Protein AF-A0A0F9BVT7-F1 (afdb_monomer)

Radius of gyration: 11.17 Å; Cα contacts (8 Å, |Δi|>4): 45; chains: 1; bounding box: 26×27×26 Å

Mean predicted aligned error: 3.62 Å

Nearest PDB structures (foldseek):
  1q0t-assembly1_B  TM=8.507E-01  e=2.853E+00  Tequatrovirus T4

Structure (mmCIF, N/CA/C/O backbone):
data_AF-A0A0F9BVT7-F1
#
_entry.id   AF-A0A0F9BVT7-F1
#
loop_
_atom_site.group_PDB
_atom_site.id
_atom_site.type_symbol
_atom_site.label_atom_id
_atom_site.label_alt_id
_atom_site.label_comp_id
_atom_site.label_asym_id
_atom_site.label_entity_id
_atom_site.label_seq_id
_atom_site.pdbx_PDB_ins_code
_atom_site.Cartn_x
_atom_site.Cartn_y
_atom_site.Cartn_z
_atom_site.occupancy
_atom_site.B_iso_or_equiv
_atom_site.auth_seq_id
_atom_site.auth_comp_id
_atom_site.auth_asym_id
_atom_site.auth_atom_id
_atom_site.pdbx_PDB_model_num
ATOM 1 N N . MET A 1 1 ? -17.625 -7.357 14.143 1.00 54.81 1 MET A N 1
ATOM 2 C CA . MET A 1 1 ? -16.367 -6.746 13.653 1.00 54.81 1 MET A CA 1
ATOM 3 C C . MET A 1 1 ? -16.425 -5.293 14.076 1.00 54.81 1 MET A C 1
ATOM 5 O O . MET A 1 1 ? -17.441 -4.682 13.810 1.00 54.81 1 MET A O 1
ATOM 9 N N . SER A 1 2 ? -15.447 -4.817 14.848 1.00 59.19 2 SER A N 1
ATOM 10 C CA . SER A 1 2 ? -15.526 -3.563 15.620 1.00 59.19 2 SER A CA 1
ATOM 11 C C . SER A 1 2 ? -16.067 -2.372 14.808 1.00 59.19 2 SER A C 1
ATOM 13 O O . SER A 1 2 ? -15.476 -2.009 13.793 1.00 59.19 2 SER A O 1
ATOM 15 N N . ASP A 1 3 ? -17.153 -1.757 15.296 1.00 76.75 3 ASP A N 1
ATOM 16 C CA . ASP A 1 3 ? -17.790 -0.527 14.782 1.00 76.75 3 ASP A CA 1
ATOM 17 C C . ASP A 1 3 ? -16.941 0.743 15.026 1.00 76.75 3 ASP A C 1
ATOM 19 O O . ASP A 1 3 ? -17.437 1.869 15.050 1.00 76.75 3 ASP A O 1
ATOM 23 N N . GLY A 1 4 ? -15.635 0.571 15.247 1.00 77.69 4 GLY A N 1
ATOM 24 C CA . GLY A 1 4 ? -14.695 1.653 15.492 1.00 77.69 4 GLY A CA 1
ATOM 25 C C . GLY A 1 4 ? -14.241 2.369 14.212 1.00 77.69 4 GLY A C 1
ATOM 26 O O . GLY A 1 4 ? -14.377 1.850 13.098 1.00 77.69 4 GLY A O 1
ATOM 27 N N . PRO A 1 5 ? -13.638 3.564 14.349 1.00 80.88 5 PRO A N 1
ATOM 28 C CA . PRO A 1 5 ? -13.080 4.295 13.219 1.00 80.88 5 PRO A CA 1
ATOM 29 C C . PRO A 1 5 ? -12.036 3.453 12.475 1.00 80.88 5 PRO A C 1
ATOM 31 O O . PRO A 1 5 ? -11.049 3.004 13.059 1.00 80.88 5 PRO A O 1
ATOM 34 N N . LYS A 1 6 ? -12.214 3.271 11.161 1.00 86.06 6 LYS A N 1
ATOM 35 C CA . LYS A 1 6 ? -11.207 2.606 10.323 1.00 86.06 6 LYS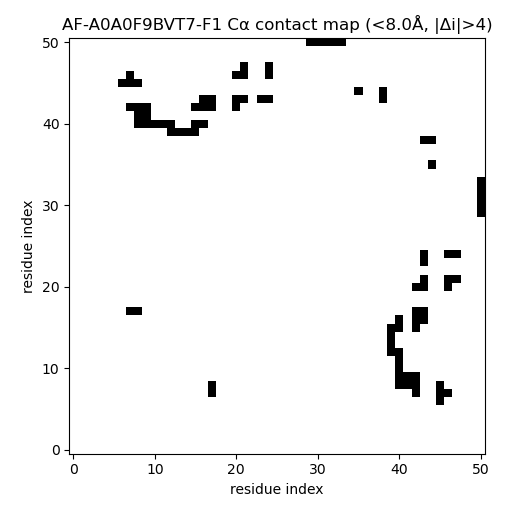 A CA 1
ATOM 36 C C . LYS A 1 6 ? -10.003 3.518 10.106 1.00 86.06 6 LYS A C 1
ATOM 38 O O . LYS A 1 6 ? -10.128 4.603 9.530 1.00 86.06 6 LYS A O 1
ATOM 43 N N . ILE A 1 7 ? -8.822 3.047 10.497 1.00 92.50 7 ILE A N 1
ATOM 44 C CA . ILE A 1 7 ? -7.550 3.689 10.157 1.00 92.50 7 ILE A CA 1
ATOM 45 C C . ILE A 1 7 ? -7.343 3.568 8.645 1.00 92.50 7 ILE A C 1
ATOM 47 O O . ILE A 1 7 ? -7.238 2.471 8.113 1.00 92.50 7 ILE A O 1
ATOM 51 N N . LYS A 1 8 ? -7.282 4.704 7.941 1.00 94.06 8 LYS A N 1
ATOM 52 C CA . LYS A 1 8 ? -7.121 4.737 6.473 1.00 94.06 8 LYS A CA 1
ATOM 53 C C . LYS A 1 8 ? -5.669 4.901 6.004 1.00 94.06 8 LYS A C 1
ATOM 55 O O . LYS A 1 8 ? -5.412 4.889 4.809 1.00 94.06 8 LYS A O 1
ATOM 60 N N . ALA A 1 9 ? -4.750 5.217 6.917 1.00 96.44 9 ALA A N 1
ATOM 61 C CA . ALA A 1 9 ? -3.292 5.286 6.723 1.00 96.44 9 ALA A CA 1
ATOM 62 C C . ALA A 1 9 ? -2.640 5.571 8.086 1.00 96.44 9 ALA A C 1
ATOM 64 O O . ALA A 1 9 ? -3.282 6.233 8.906 1.00 96.44 9 ALA A O 1
ATOM 65 N N . ILE A 1 10 ? -1.401 5.137 8.309 1.00 96.75 10 ILE A N 1
ATOM 66 C CA . ILE A 1 10 ? -0.764 5.219 9.639 1.00 96.75 10 ILE A CA 1
ATOM 67 C C . ILE A 1 10 ? -0.032 6.538 9.908 1.00 96.75 10 ILE A C 1
ATOM 69 O O . ILE A 1 10 ? 0.188 6.892 11.060 1.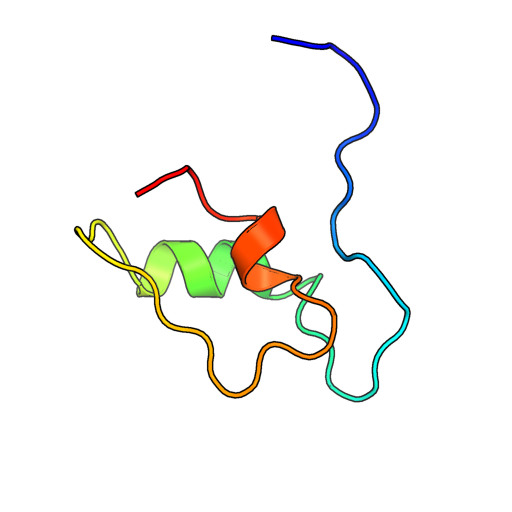00 96.75 10 ILE A O 1
ATOM 73 N N . ALA A 1 11 ? 0.315 7.284 8.860 1.00 95.81 11 ALA A N 1
ATOM 74 C CA . ALA A 1 11 ? 0.997 8.569 8.963 1.00 95.81 11 ALA A CA 1
ATOM 75 C C . ALA A 1 11 ? 0.674 9.460 7.750 1.00 95.81 11 ALA A C 1
ATOM 77 O O . ALA A 1 11 ? 0.358 8.936 6.672 1.00 95.81 11 ALA A O 1
ATOM 78 N N . PRO A 1 12 ? 0.765 10.797 7.881 1.00 96.19 12 PRO A N 1
ATOM 79 C CA . PRO A 1 12 ? 0.905 11.681 6.731 1.00 96.19 12 PRO A CA 1
ATOM 80 C C . PRO A 1 12 ? 2.152 11.284 5.941 1.00 96.19 12 PRO A C 1
ATOM 82 O O . PRO A 1 12 ? 3.208 11.043 6.520 1.00 96.19 12 PRO A O 1
ATOM 85 N N . TRP A 1 13 ? 2.034 11.196 4.621 1.00 97.50 13 TRP A N 1
ATOM 86 C CA . TRP A 1 13 ? 3.151 10.785 3.781 1.00 97.50 13 TRP A CA 1
ATOM 87 C C . TRP A 1 13 ? 3.102 11.499 2.444 1.00 97.50 13 TRP A C 1
ATOM 89 O O . TRP A 1 13 ? 2.045 11.565 1.805 1.00 97.50 13 TRP A O 1
ATOM 99 N N . PHE A 1 14 ? 4.250 12.005 2.002 1.00 97.31 14 PHE A N 1
ATOM 100 C CA . PHE A 1 14 ? 4.373 12.588 0.676 1.00 97.31 14 PHE A CA 1
ATOM 101 C C . PHE A 1 14 ? 4.089 11.517 -0.385 1.00 97.31 14 PHE A C 1
ATOM 103 O O . PHE A 1 14 ? 4.679 10.439 -0.379 1.00 97.31 14 PHE A O 1
ATOM 110 N N . GLY A 1 15 ? 3.124 11.784 -1.266 1.00 96.38 15 GLY A N 1
ATOM 111 C CA . GLY A 1 15 ? 2.657 10.805 -2.250 1.00 96.38 15 GLY A CA 1
ATOM 112 C C . GLY A 1 15 ? 1.732 9.712 -1.693 1.00 96.38 15 GLY A C 1
ATOM 113 O O . GLY A 1 15 ? 1.461 8.745 -2.410 1.00 96.38 15 GLY A O 1
ATOM 114 N N . GLY A 1 16 ? 1.223 9.845 -0.463 1.00 96.25 16 GLY A N 1
ATOM 115 C CA . GLY A 1 16 ? 0.262 8.907 0.125 1.00 96.25 16 GLY A CA 1
ATOM 116 C C . GLY A 1 16 ? -0.992 8.719 -0.740 1.00 96.25 16 GLY A C 1
ATOM 117 O O . GLY A 1 16 ? -1.534 9.670 -1.300 1.00 96.25 16 GLY A O 1
ATOM 118 N N . LYS A 1 17 ? -1.471 7.475 -0.854 1.00 97.50 17 LYS A N 1
ATOM 119 C CA . LYS A 1 17 ? -2.559 7.098 -1.775 1.00 97.50 17 LYS A CA 1
ATOM 120 C C . LYS A 1 17 ? -3.920 6.911 -1.105 1.00 97.50 17 LYS A C 1
ATOM 122 O O . LYS A 1 17 ? -4.788 6.282 -1.689 1.00 97.50 17 LYS A O 1
ATOM 127 N N . ARG A 1 18 ? -4.162 7.489 0.079 1.00 95.88 18 ARG A N 1
ATOM 128 C CA . ARG A 1 18 ? -5.401 7.282 0.869 1.00 95.88 18 ARG A CA 1
ATOM 129 C C . ARG A 1 18 ? -6.704 7.460 0.078 1.00 95.88 18 ARG A C 1
ATOM 131 O O . ARG A 1 18 ? -7.610 6.650 0.231 1.00 95.88 18 ARG A 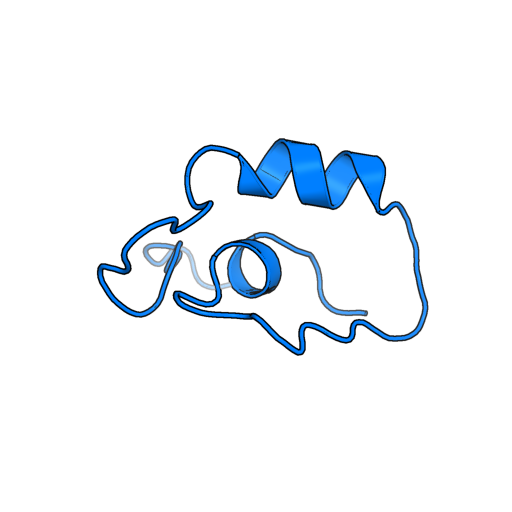O 1
ATOM 138 N N . ASN A 1 19 ? -6.787 8.472 -0.783 1.00 95.94 19 ASN A N 1
ATOM 139 C CA . ASN A 1 19 ? -7.986 8.715 -1.598 1.00 95.94 19 ASN A CA 1
ATOM 140 C C . ASN A 1 19 ? -8.075 7.795 -2.828 1.00 95.94 19 ASN A C 1
ATOM 142 O O . ASN A 1 19 ? -9.166 7.540 -3.327 1.00 95.94 19 ASN A O 1
ATOM 146 N N . LEU A 1 20 ? -6.935 7.302 -3.318 1.00 97.62 20 LEU A N 1
ATOM 147 C CA . LEU A 1 20 ? -6.855 6.431 -4.491 1.00 97.62 20 LEU A CA 1
ATOM 148 C C . LEU A 1 20 ? -6.904 4.940 -4.116 1.00 97.62 20 LEU A C 1
ATOM 150 O O . LEU A 1 20 ? -7.194 4.110 -4.971 1.00 97.62 20 LEU A O 1
ATOM 154 N N . ALA A 1 21 ? -6.659 4.604 -2.848 1.00 97.56 21 ALA A N 1
ATOM 155 C CA . ALA A 1 21 ? -6.522 3.239 -2.360 1.00 97.56 21 ALA A CA 1
ATOM 156 C C . ALA A 1 21 ? -7.690 2.319 -2.760 1.00 97.56 21 ALA A C 1
ATOM 158 O O . ALA A 1 21 ? -7.392 1.252 -3.285 1.00 97.56 21 ALA A O 1
ATOM 159 N N . PRO A 1 22 ? -8.982 2.709 -2.657 1.00 96.69 22 PRO A N 1
ATOM 160 C CA . PRO A 1 22 ? -10.077 1.842 -3.105 1.00 96.69 22 PRO A CA 1
ATOM 161 C C . PRO A 1 22 ? -9.989 1.460 -4.590 1.00 96.69 22 PRO A C 1
ATOM 163 O O . PRO A 1 22 ? -10.230 0.312 -4.937 1.00 96.69 22 PRO A O 1
ATOM 166 N N . LYS A 1 23 ? -9.580 2.397 -5.457 1.00 98.38 23 LYS A N 1
ATOM 167 C CA . LYS A 1 23 ? -9.413 2.138 -6.898 1.00 98.38 23 LYS A CA 1
ATOM 168 C C . LYS A 1 23 ? -8.195 1.263 -7.190 1.00 98.38 23 LYS A C 1
ATOM 170 O O . LYS A 1 23 ? -8.227 0.464 -8.113 1.00 98.38 23 LYS A O 1
ATOM 175 N N . ILE A 1 24 ? -7.121 1.418 -6.413 1.00 97.81 24 ILE A N 1
ATOM 176 C CA . ILE A 1 24 ? -5.934 0.559 -6.527 1.00 97.81 24 ILE A CA 1
ATOM 177 C C . ILE A 1 24 ? -6.294 -0.874 -6.129 1.00 97.81 24 ILE A C 1
ATOM 179 O O . ILE A 1 24 ? -5.929 -1.798 -6.839 1.00 97.81 24 ILE A O 1
ATOM 183 N N . VAL A 1 25 ? -7.026 -1.056 -5.025 1.00 97.25 25 VAL A N 1
ATOM 184 C CA . VAL A 1 25 ? -7.459 -2.38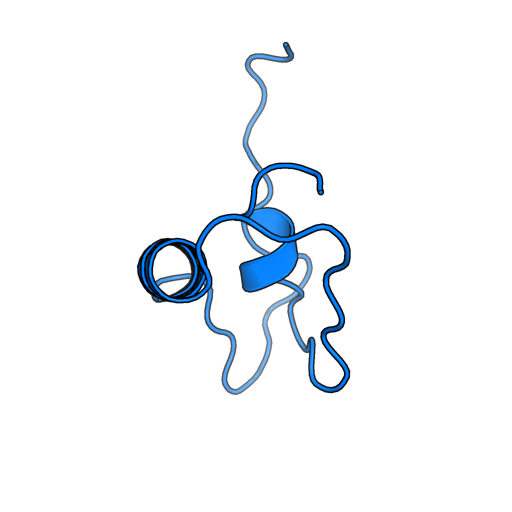0 -4.551 1.00 97.25 25 VAL A CA 1
ATOM 185 C C . VAL A 1 25 ? -8.350 -3.074 -5.579 1.00 97.25 25 VAL A C 1
ATOM 187 O O . VAL A 1 25 ? -8.112 -4.239 -5.876 1.00 97.25 25 VAL A O 1
ATOM 190 N N . ASP A 1 26 ? -9.312 -2.354 -6.158 1.00 98.06 26 ASP A N 1
ATOM 191 C CA . ASP A 1 26 ? -10.164 -2.868 -7.237 1.00 98.06 26 ASP A CA 1
ATOM 192 C C . ASP A 1 26 ? -9.338 -3.321 -8.455 1.00 98.06 26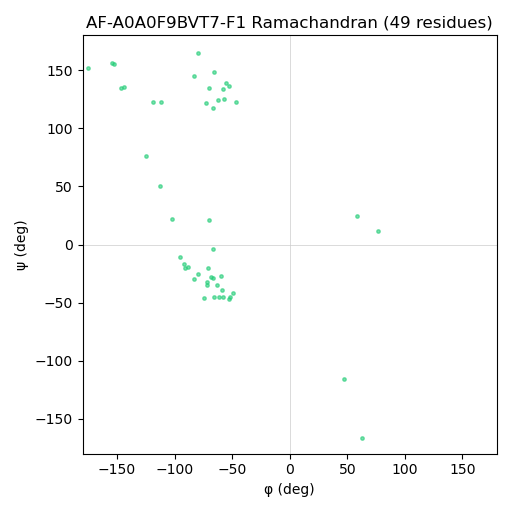 ASP A C 1
ATOM 194 O O . ASP A 1 26 ? -9.505 -4.430 -8.951 1.00 98.06 26 ASP A O 1
ATOM 198 N N . ALA A 1 27 ? -8.355 -2.514 -8.868 1.00 98.06 27 ALA A N 1
ATOM 199 C CA . ALA A 1 27 ? -7.472 -2.847 -9.985 1.00 98.06 27 ALA A CA 1
ATOM 200 C C . ALA A 1 27 ? -6.512 -4.020 -9.703 1.00 98.06 27 ALA A C 1
ATOM 202 O O . ALA A 1 27 ? -6.096 -4.697 -10.641 1.00 98.06 27 ALA A O 1
ATOM 203 N N . LEU A 1 28 ? -6.131 -4.255 -8.440 1.00 96.44 28 LEU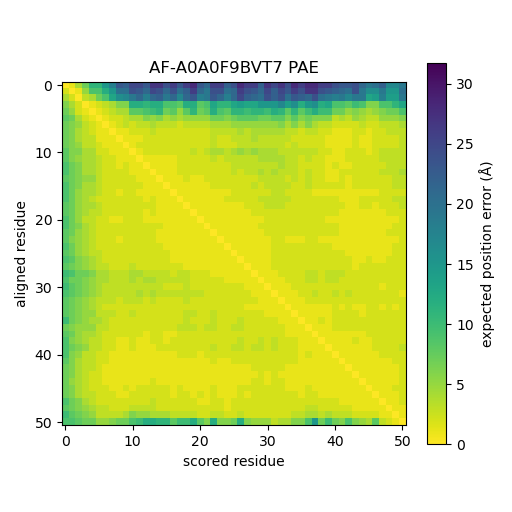 A N 1
ATOM 204 C CA . LEU A 1 28 ? -5.298 -5.401 -8.052 1.00 96.44 28 LEU A CA 1
ATOM 205 C C . LEU A 1 28 ? -6.069 -6.727 -8.118 1.00 96.44 28 LEU A C 1
ATOM 207 O O . LEU A 1 28 ? -5.458 -7.758 -8.395 1.00 96.44 28 LEU A O 1
ATOM 211 N N . GLY A 1 29 ? -7.380 -6.700 -7.855 1.00 96.25 29 GLY A N 1
ATOM 212 C CA . GLY A 1 29 ? -8.228 -7.889 -7.802 1.00 96.25 29 GLY A CA 1
ATOM 213 C C . GLY A 1 29 ? -7.840 -8.881 -6.699 1.00 96.25 29 GLY A C 1
ATOM 214 O O . GLY A 1 29 ? -7.054 -8.576 -5.795 1.00 96.25 29 GLY A O 1
ATOM 215 N N . ASP A 1 30 ? -8.395 -10.091 -6.775 1.00 96.25 30 ASP A N 1
ATOM 216 C CA . ASP A 1 30 ? -8.093 -11.174 -5.837 1.00 96.25 30 ASP A CA 1
ATOM 217 C C . ASP A 1 30 ? -6.671 -11.708 -6.032 1.00 96.25 30 ASP A C 1
ATOM 219 O O . ASP A 1 30 ? -6.217 -11.978 -7.144 1.00 96.25 30 ASP A O 1
ATOM 223 N N . HIS A 1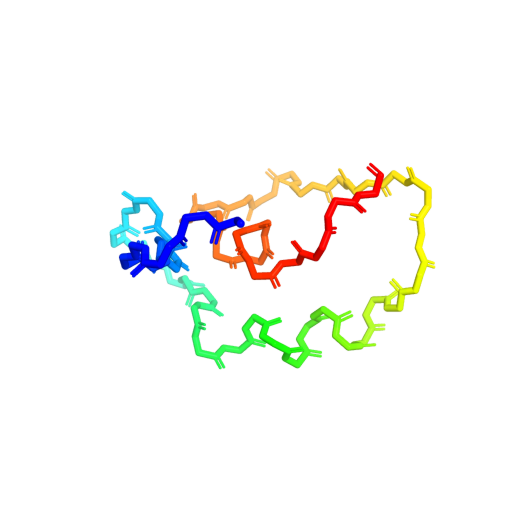 31 ? -5.959 -11.905 -4.927 1.00 95.88 31 HIS A N 1
ATOM 224 C CA . HIS A 1 31 ? -4.593 -12.413 -4.939 1.00 95.88 31 HIS A CA 1
ATOM 225 C C . HIS A 1 31 ? -4.246 -13.111 -3.628 1.00 95.88 31 HIS A C 1
ATOM 227 O O . HIS A 1 31 ? -4.829 -12.837 -2.583 1.00 95.88 31 HIS A O 1
ATOM 233 N N . ARG A 1 32 ? -3.259 -14.013 -3.684 1.00 96.62 32 ARG A N 1
ATOM 234 C CA . ARG A 1 32 ? -2.826 -14.820 -2.530 1.00 96.62 32 ARG A CA 1
ATOM 235 C C . ARG A 1 32 ? -1.840 -14.111 -1.609 1.00 96.62 32 ARG A C 1
ATOM 237 O O . ARG A 1 32 ? -1.755 -14.451 -0.440 1.00 96.62 32 ARG A O 1
ATOM 244 N N . VAL A 1 33 ? -1.026 -13.209 -2.149 1.00 96.44 33 VAL A N 1
ATOM 245 C CA . VAL A 1 33 ? 0.016 -12.513 -1.388 1.00 96.44 33 VAL A CA 1
ATOM 246 C C . VAL A 1 33 ? 0.123 -11.086 -1.893 1.00 96.44 33 VAL A C 1
ATOM 248 O O . VAL A 1 33 ? 0.130 -10.857 -3.101 1.00 96.44 33 VAL A O 1
ATOM 251 N N . TYR A 1 34 ? 0.219 -10.143 -0.963 1.00 96.69 34 TYR A N 1
ATOM 252 C CA . TYR A 1 34 ? 0.368 -8.724 -1.243 1.00 96.69 34 TYR A CA 1
ATOM 253 C C . TYR A 1 34 ? 1.751 -8.244 -0.812 1.00 96.69 34 TYR A C 1
ATOM 255 O O . TYR A 1 34 ? 2.119 -8.361 0.356 1.00 96.69 34 TYR A O 1
ATOM 263 N N . TRP A 1 35 ? 2.502 -7.680 -1.754 1.00 96.56 35 TRP A N 1
ATOM 264 C CA . TRP A 1 35 ? 3.817 -7.101 -1.506 1.00 96.56 35 TRP A CA 1
ATOM 265 C C . TRP A 1 35 ? 3.783 -5.616 -1.850 1.00 96.56 35 TRP A C 1
ATOM 267 O O . TRP A 1 35 ? 3.506 -5.251 -2.989 1.00 96.56 35 TRP A O 1
ATOM 277 N N . GLU A 1 36 ? 4.111 -4.757 -0.884 1.00 96.12 36 GLU A N 1
ATOM 278 C CA . GLU A 1 36 ? 4.143 -3.302 -1.077 1.00 96.12 36 GLU A CA 1
ATOM 279 C C . GLU A 1 36 ? 5.522 -2.733 -0.693 1.00 96.12 36 GLU A C 1
ATOM 281 O O . GLU A 1 36 ? 5.672 -2.138 0.376 1.00 96.12 36 GLU A O 1
ATOM 286 N N . PRO A 1 37 ? 6.559 -2.904 -1.541 1.00 97.00 37 PRO A N 1
ATOM 287 C CA . PRO A 1 37 ? 7.922 -2.461 -1.223 1.00 97.00 37 PRO A CA 1
ATOM 288 C C . PRO A 1 37 ? 8.040 -0.951 -0.970 1.00 97.00 37 PRO A C 1
ATOM 290 O O . PRO A 1 37 ? 8.902 -0.507 -0.218 1.00 97.00 37 PRO A O 1
ATOM 293 N N . PHE A 1 38 ? 7.145 -0.160 -1.569 1.00 96.19 38 PHE A N 1
ATOM 294 C CA . PHE A 1 38 ? 7.098 1.299 -1.457 1.00 96.19 38 PHE A CA 1
ATOM 295 C C . PHE A 1 38 ? 5.842 1.763 -0.702 1.00 96.19 38 PHE A C 1
ATOM 297 O O . PHE A 1 38 ? 5.093 2.612 -1.182 1.00 96.19 38 PHE A O 1
ATOM 304 N N . CYS A 1 39 ? 5.587 1.177 0.472 1.00 96.12 39 CYS A N 1
ATOM 305 C CA . CYS A 1 39 ? 4.308 1.323 1.179 1.00 96.12 39 CYS A CA 1
ATOM 306 C C . CYS A 1 39 ? 3.991 2.730 1.702 1.00 96.12 39 CYS A C 1
ATOM 308 O O . CYS A 1 39 ? 2.818 3.100 1.824 1.00 96.12 39 CYS A O 1
ATOM 310 N N . GLY A 1 40 ? 5.009 3.534 2.024 1.00 97.19 40 GLY A N 1
ATOM 311 C CA . GLY A 1 40 ? 4.829 4.863 2.610 1.00 97.19 40 GLY A CA 1
ATOM 312 C C . GLY A 1 40 ? 3.819 4.853 3.767 1.00 97.19 40 GLY A C 1
ATOM 313 O O . GLY A 1 40 ? 4.007 4.177 4.769 1.00 97.19 40 GLY A O 1
ATOM 314 N N . SER A 1 41 ? 2.697 5.559 3.602 1.00 97.81 41 SER A N 1
ATOM 315 C CA . SER A 1 41 ? 1.607 5.630 4.595 1.00 97.81 41 SER A CA 1
ATOM 316 C C . SER A 1 41 ? 0.819 4.327 4.855 1.00 97.81 41 SER A C 1
ATOM 318 O O . SER A 1 41 ? -0.108 4.345 5.671 1.00 97.81 41 SER A O 1
ATOM 320 N N . MET A 1 42 ? 1.107 3.238 4.131 1.00 97.88 42 MET A N 1
ATOM 321 C CA . MET A 1 42 ? 0.355 1.968 4.135 1.00 97.88 42 MET A CA 1
ATOM 322 C C . MET A 1 42 ? -1.128 2.111 3.753 1.00 97.88 42 MET A C 1
ATOM 324 O O . MET A 1 42 ? -1.974 1.314 4.148 1.00 97.88 42 MET A O 1
ATOM 328 N N . ALA A 1 43 ? -1.482 3.151 2.998 1.00 97.81 43 ALA A N 1
ATOM 329 C CA . ALA A 1 43 ? -2.874 3.452 2.676 1.00 97.81 43 ALA A CA 1
ATOM 330 C C . ALA A 1 43 ? -3.565 2.355 1.847 1.00 97.81 43 ALA A C 1
ATOM 332 O O . ALA A 1 43 ? -4.758 2.125 2.034 1.00 97.81 43 ALA A O 1
ATOM 333 N N . VAL A 1 44 ? -2.837 1.694 0.939 1.00 97.62 44 VAL A N 1
ATOM 334 C CA . VAL A 1 44 ? -3.389 0.609 0.110 1.00 97.62 44 VAL A CA 1
ATOM 335 C C . VAL A 1 44 ? -3.570 -0.652 0.952 1.00 97.62 44 VAL A C 1
ATOM 337 O O . VAL A 1 44 ? -4.668 -1.205 0.964 1.00 97.62 44 VAL A O 1
ATOM 340 N N . LEU A 1 45 ? -2.561 -1.024 1.751 1.00 97.00 45 LEU A N 1
ATOM 341 C CA . LEU A 1 45 ? -2.663 -2.115 2.725 1.00 97.00 45 LEU A CA 1
ATOM 342 C C . LEU A 1 45 ? -3.873 -1.956 3.662 1.00 97.00 45 LEU A C 1
ATOM 344 O O . LEU A 1 45 ? -4.632 -2.901 3.845 1.00 97.00 45 LEU A O 1
ATOM 348 N N . MET A 1 46 ? -4.088 -0.758 4.217 1.00 96.44 46 MET A N 1
ATOM 349 C CA . MET A 1 46 ? -5.195 -0.491 5.148 1.00 96.44 46 MET A CA 1
ATOM 350 C C . MET A 1 46 ? -6.582 -0.481 4.483 1.00 96.44 4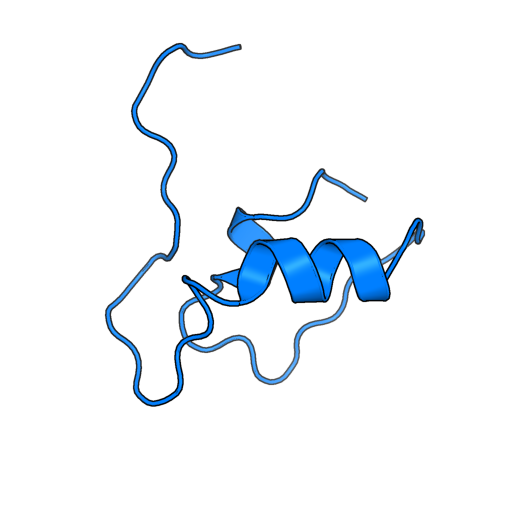6 MET A C 1
ATOM 352 O O . MET A 1 46 ? -7.595 -0.610 5.170 1.00 96.44 46 MET A O 1
ATOM 356 N N . ALA A 1 47 ? -6.653 -0.288 3.163 1.00 96.12 47 ALA A N 1
ATOM 357 C CA . ALA A 1 47 ? -7.911 -0.268 2.415 1.00 96.12 47 ALA A CA 1
ATOM 358 C C . ALA A 1 47 ? -8.318 -1.647 1.866 1.00 96.12 47 ALA A C 1
ATOM 360 O O . ALA A 1 47 ? -9.487 -1.854 1.541 1.00 96.12 47 ALA A O 1
ATOM 361 N N . LYS A 1 48 ? -7.362 -2.567 1.741 1.00 95.31 48 LYS A N 1
ATOM 362 C CA . LYS A 1 48 ? -7.526 -3.888 1.137 1.00 95.31 48 LYS A CA 1
ATOM 363 C C . LYS A 1 48 ? -8.103 -4.918 2.136 1.00 95.31 48 LYS A C 1
ATOM 365 O O . LYS A 1 48 ? -7.742 -4.883 3.312 1.00 95.31 48 LYS A O 1
ATOM 370 N N . PRO A 1 49 ? -8.943 -5.881 1.701 1.00 93.75 49 PRO A N 1
ATOM 371 C CA . PRO A 1 49 ? -9.296 -7.049 2.523 1.00 93.75 49 PRO A CA 1
ATOM 372 C C . PRO A 1 49 ? -8.076 -7.956 2.759 1.00 93.75 49 PRO A C 1
ATOM 374 O O . PRO A 1 49 ? -7.241 -8.041 1.866 1.00 93.75 49 PRO A O 1
ATOM 377 N N . PRO A 1 50 ? -7.936 -8.673 3.888 1.00 91.94 50 PRO A N 1
ATOM 378 C CA . PRO A 1 50 ? -6.835 -9.625 4.081 1.00 91.94 50 PRO A CA 1
ATOM 379 C C . PRO A 1 50 ? -6.727 -10.634 2.924 1.00 91.94 50 PRO A C 1
ATOM 381 O O . PRO A 1 50 ? -7.743 -11.124 2.443 1.00 91.94 50 PRO A O 1
ATOM 384 N N . SER A 1 51 ? -5.499 -10.895 2.467 1.00 86.12 51 SER A N 1
ATOM 385 C CA . SER A 1 51 ? -5.151 -11.951 1.495 1.00 86.12 51 SER A CA 1
ATOM 386 C C . SER A 1 51 ? -4.319 -13.000 2.199 1.00 86.12 51 SER A C 1
ATOM 388 O O . SER A 1 51 ? -3.459 -12.539 2.988 1.00 86.12 51 SER A O 1
#

Sequence (51 aa):
MSDGPKIKAIAPWFGGKRNLAPKIVDALGDHRVYWEPFCGSMAVLMAKPPS

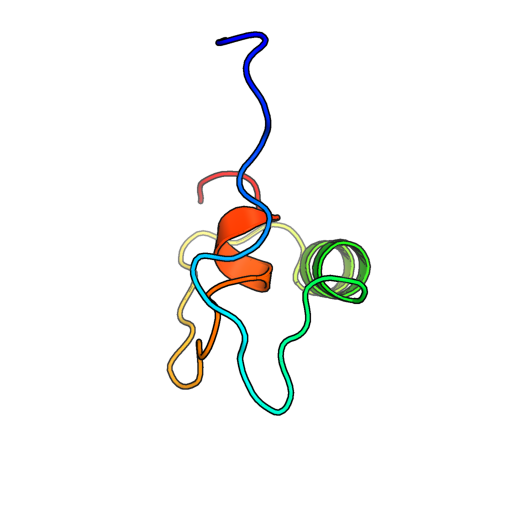Organism: NCBI:txid412755

Secondary structure (DSSP, 8-state):
---SPPP--SS--TT--TTTHHHHHHHH-S-S----TT-TT-HHHHHSPP-

Solvent-accessible surface area (backbone atoms only — not comparable to full-atom values): 3370 Å² total; per-residue (Å²): 129,82,94,60,89,78,65,50,47,86,48,92,42,93,87,50,42,56,90,50,15,66,61,51,45,62,74,64,54,88,60,78,74,90,84,64,95,81,44,83,20,36,12,48,68,53,61,44,78,93,92

InterPro domains:
  IPR012327 D12 class N6 adenine-specific DNA methyltransferase [PF02086] (13-47)
  IPR029063 S-adenosyl-L-methionine-dependent methyltransferase superfamily [G3DSA:3.40.50.150] (5-51)
  IPR029063 S-adenosyl-L-methionine-dependent methyltransferase superfamily [SSF53335] (8-49)

Foldseek 3Di:
DDPDDQDQFQDDFDVDCSVVLVVVQVVVPDDDDDDDPPCTRVNNVSNHDDD

pLDDT: mean 93.47, std 8.79, range [54.81, 98.38]